Protein AF-A0A9P6CZ71-F1 (afdb_monomer_lite)

InterPro domains:
  IPR011990 Tetratricopeptide-like 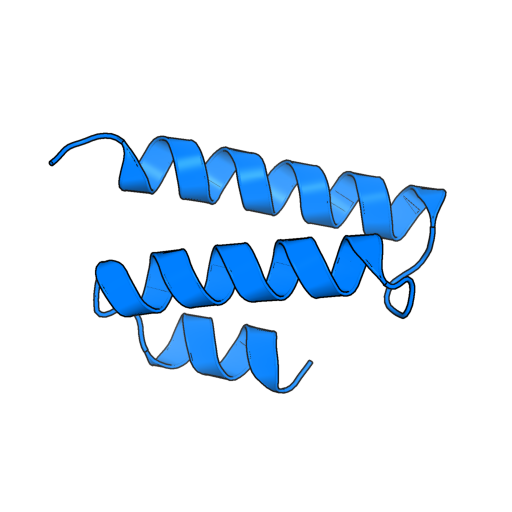helical domain superfamily [G3DSA:1.25.40.10] (1-55)
  IPR011990 Tetratricopeptide-like helical domain superfamily [SSF48452] (1-51)
  IPR053137 Nucleotide-binding leucine-rich repeat (NLR)-like [PTHR46082] (1-52)

Sequence (55 aa):
QGHWKEAEELEVEMIEKFKQVLGDNHPRTLMSMANLASIYWNQGYWKKAEKLEVE

Structure (mmCIF, N/CA/C/O backbone):
data_AF-A0A9P6CZ71-F1
#
_entry.id   AF-A0A9P6CZ71-F1
#
loop_
_atom_site.group_PDB
_atom_site.id
_atom_site.type_symbol
_atom_site.label_atom_id
_atom_site.label_alt_id
_atom_site.label_comp_id
_atom_site.label_asym_id
_atom_site.label_entity_id
_atom_site.label_seq_id
_atom_site.pdbx_PDB_ins_code
_atom_site.Cartn_x
_atom_site.Cartn_y
_atom_site.Cartn_z
_atom_site.occupancy
_atom_site.B_iso_or_equiv
_atom_site.auth_seq_id
_atom_site.auth_comp_id
_atom_site.auth_asym_id
_ato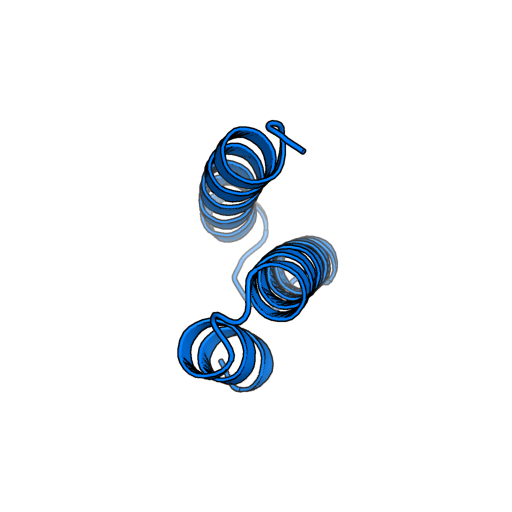m_site.auth_atom_id
_atom_site.pdbx_PDB_model_num
ATOM 1 N N . GLN A 1 1 ? 7.578 -6.842 -18.809 1.00 57.56 1 GLN A N 1
ATOM 2 C CA . GLN A 1 1 ? 8.027 -5.900 -17.760 1.00 57.56 1 GLN A CA 1
ATOM 3 C C . GLN A 1 1 ? 7.501 -4.530 -18.160 1.00 57.56 1 GLN A C 1
ATOM 5 O O . GLN A 1 1 ? 7.944 -4.016 -19.173 1.00 57.56 1 GLN A O 1
ATOM 10 N N . GLY A 1 2 ? 6.466 -4.024 -17.486 1.00 63.09 2 GLY A N 1
ATOM 11 C CA . GLY A 1 2 ? 5.779 -2.790 -17.905 1.00 63.09 2 GLY A CA 1
ATOM 12 C C . GLY A 1 2 ? 4.509 -2.470 -17.110 1.00 63.09 2 GLY A C 1
ATOM 13 O O . GLY A 1 2 ? 4.211 -1.306 -16.902 1.00 63.09 2 GLY A O 1
ATOM 14 N N . HIS A 1 3 ? 3.834 -3.486 -16.565 1.00 78.06 3 HIS A N 1
ATOM 15 C CA . HIS A 1 3 ? 2.547 -3.3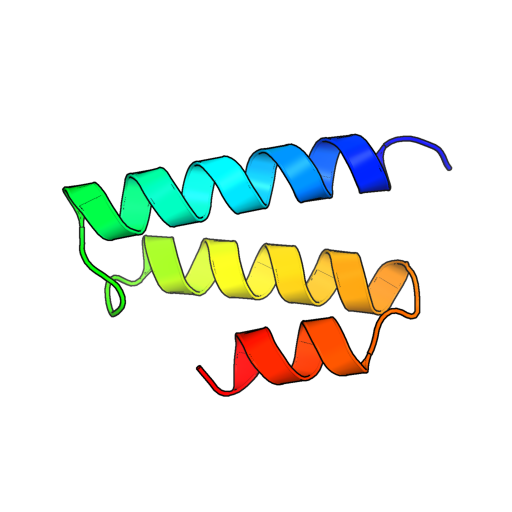16 -15.869 1.00 78.06 3 HIS A CA 1
ATOM 16 C C . HIS A 1 3 ? 2.649 -3.078 -14.356 1.00 78.06 3 HIS A C 1
ATOM 18 O O . HIS A 1 3 ? 1.631 -2.963 -13.686 1.00 78.06 3 HIS A O 1
ATOM 24 N N . TRP A 1 4 ? 3.857 -3.017 -13.785 1.00 83.00 4 TRP A N 1
ATOM 25 C CA . TRP A 1 4 ? 4.007 -2.851 -12.334 1.00 83.00 4 TRP A CA 1
ATOM 26 C C . TRP A 1 4 ? 3.571 -1.472 -11.851 1.00 83.00 4 TRP A C 1
ATOM 28 O O . TRP A 1 4 ? 2.983 -1.366 -10.784 1.00 83.00 4 TRP A O 1
ATOM 38 N N . LYS A 1 5 ? 3.809 -0.437 -12.662 1.00 86.81 5 LYS A N 1
ATOM 39 C CA . LYS A 1 5 ? 3.405 0.929 -12.333 1.00 86.81 5 LYS A CA 1
ATOM 40 C C . LYS A 1 5 ? 1.886 1.109 -12.407 1.00 86.81 5 LYS A C 1
ATOM 42 O O . LYS A 1 5 ? 1.302 1.690 -11.506 1.00 86.81 5 LYS A O 1
ATOM 47 N N . GLU A 1 6 ? 1.253 0.547 -13.435 1.00 90.31 6 GLU A N 1
ATOM 48 C CA . GLU A 1 6 ? -0.212 0.535 -13.566 1.00 90.31 6 GLU A CA 1
ATOM 49 C C . GLU A 1 6 ? -0.862 -0.244 -12.411 1.00 90.31 6 GLU A C 1
ATOM 51 O O . GLU A 1 6 ? -1.836 0.215 -11.825 1.00 90.31 6 GLU A O 1
ATOM 56 N N . ALA A 1 7 ? -0.298 -1.400 -12.037 1.00 90.88 7 ALA A N 1
ATOM 57 C CA . ALA A 1 7 ? -0.780 -2.184 -10.902 1.00 90.88 7 ALA A CA 1
ATOM 58 C C . ALA A 1 7 ? -0.602 -1.453 -9.560 1.00 90.88 7 ALA A C 1
ATOM 60 O O . ALA A 1 7 ? -1.490 -1.511 -8.714 1.00 90.88 7 ALA A O 1
ATOM 61 N N . GLU A 1 8 ? 0.520 -0.751 -9.371 1.00 92.62 8 GLU A N 1
ATOM 62 C CA . GLU A 1 8 ? 0.765 0.082 -8.188 1.00 92.62 8 GLU A CA 1
ATOM 63 C C . GLU A 1 8 ? -0.288 1.190 -8.061 1.00 92.62 8 GLU A C 1
ATOM 65 O O . GLU A 1 8 ? -0.899 1.334 -7.005 1.00 92.62 8 GLU A O 1
ATOM 70 N N . GLU A 1 9 ? -0.530 1.945 -9.138 1.00 93.44 9 GLU A N 1
ATOM 71 C CA . GLU A 1 9 ? -1.515 3.034 -9.156 1.00 93.44 9 GLU A CA 1
ATOM 72 C C . GLU A 1 9 ? -2.937 2.518 -8.862 1.00 93.44 9 GLU A C 1
ATOM 74 O O . GLU A 1 9 ? -3.654 3.114 -8.056 1.00 93.44 9 GLU A O 1
ATOM 79 N N . LEU A 1 10 ? -3.317 1.371 -9.439 1.00 94.69 10 LEU A N 1
ATOM 80 C CA . LEU A 1 10 ? -4.618 0.739 -9.194 1.00 94.69 10 LEU A CA 1
ATOM 81 C C . LEU A 1 10 ? -4.796 0.267 -7.744 1.00 94.69 10 LEU A C 1
ATOM 83 O O . LEU A 1 10 ? -5.870 0.457 -7.169 1.00 94.69 10 LEU A O 1
ATOM 87 N N . GLU A 1 11 ? -3.776 -0.353 -7.143 1.00 94.69 11 GLU A N 1
ATOM 88 C CA . GLU A 1 11 ? -3.855 -0.798 -5.745 1.00 94.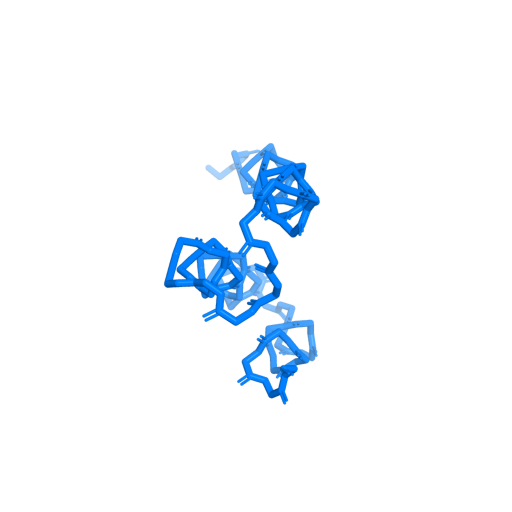69 11 GLU A CA 1
ATOM 89 C C . GLU A 1 11 ? -3.924 0.393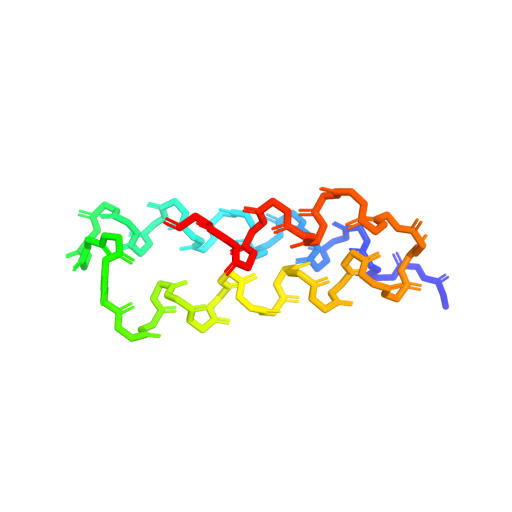 -4.780 1.00 94.69 11 GLU A C 1
ATOM 91 O O . GLU A 1 11 ? -4.716 0.360 -3.839 1.00 94.69 11 GLU A O 1
ATOM 96 N N . VAL A 1 12 ? -3.187 1.482 -5.034 1.00 95.50 12 VAL A N 1
ATOM 97 C CA . VAL A 1 12 ? -3.289 2.712 -4.226 1.00 95.50 12 VAL A CA 1
ATOM 98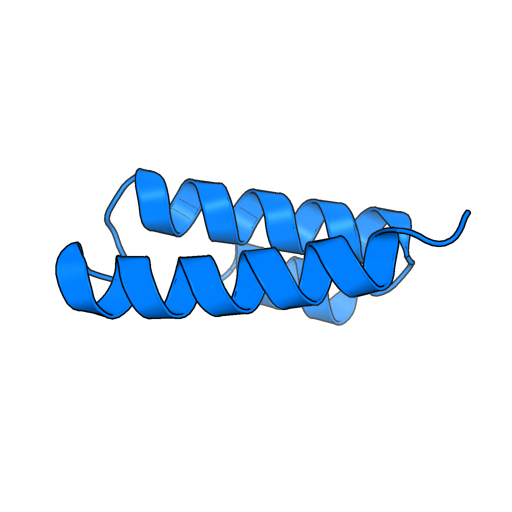 C C . VAL A 1 12 ? -4.719 3.266 -4.244 1.00 95.50 12 VAL A C 1
ATOM 100 O O . VAL A 1 12 ? -5.282 3.536 -3.181 1.00 95.50 12 VAL A O 1
ATOM 103 N N . GLU A 1 13 ? -5.343 3.366 -5.421 1.00 96.69 13 GLU A N 1
ATOM 104 C CA . GLU A 1 13 ? -6.723 3.851 -5.545 1.00 96.69 13 GLU A CA 1
ATOM 105 C C . GLU A 1 13 ? -7.736 2.920 -4.845 1.00 96.69 13 GLU A C 1
ATOM 107 O O . GLU A 1 13 ? -8.684 3.382 -4.199 1.00 96.69 13 GLU A O 1
ATOM 112 N N . MET A 1 14 ? -7.548 1.597 -4.937 1.00 95.69 14 MET A N 1
ATOM 113 C CA . MET A 1 14 ? -8.398 0.630 -4.232 1.00 95.69 14 MET A CA 1
ATOM 114 C C . MET A 1 14 ? -8.280 0.746 -2.716 1.00 95.69 14 MET A C 1
ATOM 116 O O . MET A 1 14 ? -9.307 0.699 -2.035 1.00 95.69 14 MET A O 1
ATOM 120 N N . ILE A 1 15 ? -7.066 0.915 -2.186 1.00 96.38 15 ILE A N 1
ATOM 121 C CA . ILE A 1 15 ? -6.848 1.080 -0.747 1.00 96.38 15 ILE A CA 1
ATOM 122 C C . ILE A 1 15 ? -7.608 2.310 -0.253 1.00 96.38 15 ILE A C 1
ATOM 124 O O . ILE A 1 15 ? -8.357 2.194 0.711 1.00 96.38 15 ILE A O 1
ATOM 128 N N . GLU A 1 16 ? -7.502 3.459 -0.925 1.00 96.69 16 GLU A N 1
ATOM 129 C CA . GLU A 1 16 ? -8.236 4.672 -0.531 1.00 96.69 16 GLU A CA 1
ATOM 130 C C . GLU A 1 16 ? -9.756 4.456 -0.528 1.00 96.69 16 GLU A C 1
ATOM 132 O O . GLU A 1 16 ? -10.438 4.811 0.439 1.00 96.69 16 GLU A O 1
ATOM 137 N N . LYS A 1 17 ? -10.294 3.806 -1.567 1.00 97.56 17 LYS A N 1
ATOM 138 C CA . LYS A 1 17 ? -11.726 3.476 -1.649 1.00 97.56 17 LYS A CA 1
ATOM 139 C C . LYS A 1 17 ? -12.162 2.520 -0.539 1.00 97.56 17 LYS A C 1
ATOM 141 O O . LYS A 1 17 ? -13.209 2.728 0.074 1.00 97.56 17 LYS A O 1
ATOM 146 N N . PHE A 1 18 ? -11.383 1.479 -0.254 1.00 97.12 18 PHE A N 1
ATOM 147 C CA . PHE A 1 18 ? -11.716 0.528 0.804 1.00 97.12 18 PHE A CA 1
ATOM 148 C C . PHE A 1 18 ? -11.569 1.132 2.195 1.00 97.12 18 PHE A C 1
ATOM 150 O O . PHE A 1 18 ? -12.445 0.903 3.023 1.00 97.12 18 PHE A O 1
ATOM 157 N N . LYS A 1 19 ? -10.567 1.981 2.438 1.00 96.69 19 LYS A N 1
ATOM 158 C CA . LYS A 1 19 ? -10.454 2.743 3.687 1.00 96.69 19 LYS A CA 1
ATOM 159 C C . LYS A 1 19 ? -11.691 3.612 3.923 1.00 96.69 19 LYS A C 1
ATOM 161 O O . LYS A 1 19 ? -12.253 3.582 5.012 1.00 96.69 19 LYS A O 1
ATOM 166 N N . GLN A 1 20 ? -12.179 4.306 2.892 1.00 97.56 20 GLN A N 1
ATOM 167 C CA . GLN A 1 20 ? -13.384 5.142 2.994 1.00 97.56 20 GLN A CA 1
ATOM 168 C C . GLN A 1 20 ? -14.670 4.342 3.252 1.00 97.56 20 GLN A C 1
ATOM 170 O O . GLN A 1 20 ? -15.523 4.789 4.015 1.00 97.56 20 GLN A O 1
ATOM 175 N N . VAL A 1 21 ? -14.836 3.185 2.604 1.00 97.94 21 VAL A N 1
ATOM 176 C CA . VAL A 1 21 ? -16.096 2.418 2.654 1.00 97.94 21 VAL A CA 1
ATOM 177 C C . VAL A 1 21 ? -16.123 1.400 3.797 1.00 97.94 21 VAL A C 1
ATOM 179 O O . VAL A 1 21 ? -17.175 1.154 4.383 1.00 97.94 21 VAL A O 1
ATOM 182 N N . LEU A 1 22 ? -14.985 0.773 4.086 1.00 97.19 22 LEU A N 1
ATOM 183 C CA . LEU A 1 22 ? -14.866 -0.401 4.954 1.00 97.19 22 LEU A CA 1
ATOM 184 C C . LEU A 1 22 ? -14.000 -0.137 6.195 1.00 97.19 22 LEU A C 1
ATOM 186 O O . LEU A 1 22 ? -14.098 -0.884 7.167 1.00 97.19 22 LEU A O 1
ATOM 190 N N . GLY A 1 23 ? -13.181 0.917 6.176 1.00 96.00 23 GLY A N 1
ATOM 191 C CA . GLY A 1 23 ? -12.209 1.230 7.219 1.00 96.00 23 GLY A CA 1
ATOM 192 C C . GLY A 1 23 ? -10.862 0.525 7.032 1.00 96.00 23 GLY A C 1
ATOM 193 O O . GLY A 1 23 ? -10.719 -0.411 6.240 1.00 96.00 23 GLY A O 1
ATOM 194 N N . ASP A 1 24 ? -9.865 0.984 7.790 1.00 94.56 24 ASP A N 1
ATOM 195 C CA . ASP A 1 24 ? -8.469 0.535 7.676 1.00 94.56 24 ASP A CA 1
ATOM 196 C C . ASP A 1 24 ? -8.285 -0.948 8.043 1.00 94.56 24 ASP A C 1
ATOM 198 O O . ASP A 1 24 ? -7.617 -1.690 7.330 1.00 94.56 24 ASP A O 1
ATOM 202 N N . ASN A 1 25 ? -8.958 -1.414 9.101 1.00 94.69 25 ASN A N 1
ATOM 203 C CA . ASN A 1 25 ? -8.802 -2.777 9.632 1.00 94.69 25 ASN A CA 1
ATOM 204 C C . ASN A 1 25 ? -9.648 -3.837 8.911 1.00 94.69 25 ASN A C 1
ATOM 206 O O . ASN A 1 25 ? -9.684 -5.000 9.320 1.00 94.69 25 ASN A O 1
ATOM 210 N N . HIS A 1 26 ? -10.395 -3.455 7.876 1.00 96.88 26 HIS A N 1
ATOM 211 C CA . HIS A 1 26 ? -11.241 -4.407 7.175 1.00 96.88 26 HIS A CA 1
ATOM 212 C C . HIS A 1 26 ? -10.381 -5.387 6.355 1.00 96.88 26 HIS A C 1
ATOM 214 O O . HIS A 1 26 ? -9.467 -4.947 5.655 1.00 96.88 26 HIS A O 1
ATOM 220 N N . PRO A 1 27 ? -10.701 -6.698 6.326 1.00 96.12 27 PRO A N 1
ATOM 221 C CA . PRO A 1 27 ? -9.879 -7.695 5.633 1.00 96.12 27 PRO A CA 1
ATOM 222 C C . PRO A 1 27 ? -9.574 -7.372 4.164 1.00 96.12 27 PRO A C 1
ATOM 224 O O . PRO A 1 27 ? -8.492 -7.675 3.676 1.00 96.12 27 PRO A O 1
ATOM 227 N N . ARG A 1 28 ? -10.509 -6.729 3.448 1.00 95.94 28 ARG A N 1
ATOM 228 C CA . ARG A 1 28 ? -10.278 -6.293 2.055 1.00 95.94 28 ARG A CA 1
ATOM 229 C C . ARG A 1 28 ? -9.259 -5.163 1.932 1.00 95.94 28 ARG A C 1
ATOM 231 O O . ARG A 1 28 ? -8.475 -5.183 0.994 1.00 95.94 28 ARG A O 1
ATOM 238 N N . THR A 1 29 ? -9.267 -4.215 2.864 1.00 95.88 29 THR A N 1
ATOM 239 C CA . THR A 1 29 ? -8.303 -3.111 2.887 1.00 95.88 29 THR A CA 1
ATOM 240 C C . THR A 1 29 ? -6.899 -3.658 3.135 1.00 95.88 29 THR A C 1
ATOM 242 O O . THR A 1 29 ? -5.992 -3.393 2.350 1.00 95.88 29 THR A O 1
ATOM 245 N N . LEU A 1 30 ? -6.754 -4.521 4.147 1.00 95.69 30 LEU A N 1
ATOM 246 C CA . LEU A 1 30 ? -5.488 -5.180 4.484 1.00 95.69 30 LEU A CA 1
ATOM 247 C C . LEU A 1 30 ? -4.962 -6.054 3.335 1.00 95.69 30 LEU A C 1
ATOM 249 O O . LEU A 1 30 ? -3.768 -6.055 3.048 1.00 95.69 30 LEU A O 1
ATOM 253 N N . MET A 1 31 ? -5.849 -6.766 2.634 1.00 95.94 31 MET A N 1
ATOM 254 C CA . MET A 1 31 ? -5.468 -7.582 1.478 1.00 95.94 31 MET A CA 1
ATOM 255 C C . MET A 1 31 ? -4.927 -6.734 0.316 1.00 95.94 31 MET A C 1
ATOM 257 O O . MET A 1 31 ? -3.913 -7.101 -0.272 1.00 95.94 31 MET A O 1
ATOM 261 N N . SER A 1 32 ? -5.543 -5.586 0.014 1.00 95.38 32 SER A N 1
ATOM 262 C CA . SER A 1 32 ? -5.006 -4.659 -0.995 1.00 95.38 32 SER A CA 1
ATOM 263 C C . SER A 1 32 ? -3.673 -4.031 -0.568 1.00 95.38 32 SER A C 1
ATOM 265 O O . SER A 1 32 ? -2.756 -3.922 -1.379 1.00 95.38 32 SER A O 1
ATOM 267 N N . MET A 1 33 ? -3.499 -3.698 0.717 1.00 96.25 33 MET A N 1
ATOM 268 C CA . MET A 1 33 ? -2.207 -3.227 1.242 1.00 96.25 33 MET A CA 1
ATOM 269 C C . MET A 1 33 ? -1.103 -4.286 1.086 1.00 96.25 33 MET A C 1
ATOM 271 O O . MET A 1 33 ? -0.000 -3.960 0.643 1.00 96.25 33 MET A O 1
ATOM 275 N N . ALA A 1 34 ? -1.410 -5.562 1.346 1.00 95.50 34 ALA A N 1
ATOM 276 C CA . ALA A 1 34 ? -0.480 -6.672 1.131 1.00 95.50 34 ALA A CA 1
ATOM 277 C C . ALA A 1 34 ? -0.126 -6.875 -0.357 1.00 95.50 34 ALA A C 1
ATOM 279 O O . ALA A 1 34 ? 1.034 -7.128 -0.693 1.00 95.50 34 ALA A O 1
ATOM 280 N N . ASN A 1 35 ? -1.092 -6.713 -1.269 1.00 94.75 35 ASN A N 1
ATOM 281 C CA . ASN A 1 35 ? -0.831 -6.760 -2.712 1.00 94.75 35 ASN A CA 1
ATOM 282 C C . ASN A 1 35 ? 0.123 -5.640 -3.149 1.00 94.75 35 ASN A C 1
ATOM 284 O O . ASN A 1 35 ? 1.089 -5.896 -3.872 1.00 94.75 35 ASN A O 1
ATOM 288 N N . LEU A 1 36 ? -0.106 -4.412 -2.675 1.00 95.94 36 LEU A N 1
ATOM 289 C CA . LEU A 1 36 ? 0.762 -3.270 -2.959 1.00 95.94 36 LEU A CA 1
ATOM 290 C C . LEU A 1 36 ? 2.180 -3.478 -2.401 1.00 95.94 36 LEU A C 1
ATOM 292 O O . LEU A 1 36 ? 3.164 -3.199 -3.090 1.00 95.94 36 LEU A O 1
ATOM 296 N N . ALA A 1 37 ? 2.305 -4.043 -1.196 1.00 95.88 37 ALA A N 1
ATOM 297 C CA . ALA A 1 37 ? 3.598 -4.421 -0.631 1.00 95.88 37 ALA A CA 1
ATOM 298 C C . ALA A 1 37 ? 4.324 -5.448 -1.519 1.00 95.88 37 ALA A C 1
ATOM 300 O O . ALA A 1 37 ? 5.503 -5.270 -1.826 1.00 95.88 37 ALA A O 1
ATOM 301 N N . SER A 1 38 ? 3.624 -6.471 -2.022 1.00 94.44 38 SER A N 1
ATOM 302 C CA . SER A 1 38 ? 4.195 -7.460 -2.951 1.00 94.44 38 SER A CA 1
ATOM 303 C C . SER A 1 38 ? 4.673 -6.831 -4.267 1.00 94.44 38 SER A C 1
ATOM 305 O O . SER A 1 38 ? 5.757 -7.156 -4.761 1.00 94.44 38 SER A O 1
ATOM 307 N N . ILE A 1 39 ? 3.915 -5.875 -4.817 1.00 93.19 39 ILE A N 1
ATOM 308 C CA . ILE A 1 39 ? 4.326 -5.096 -5.994 1.00 93.19 39 ILE A CA 1
ATOM 309 C C . ILE A 1 39 ? 5.626 -4.335 -5.703 1.00 93.19 39 ILE A C 1
ATOM 311 O O . ILE A 1 39 ? 6.541 -4.338 -6.531 1.00 93.19 39 ILE A O 1
ATOM 315 N N . TYR A 1 40 ? 5.751 -3.728 -4.522 1.00 94.31 40 TYR A N 1
ATOM 316 C CA . TYR A 1 40 ? 6.981 -3.062 -4.104 1.00 94.31 40 TYR A CA 1
ATOM 317 C C . TYR A 1 40 ? 8.156 -4.011 -3.906 1.00 94.31 40 TYR A C 1
ATOM 319 O O . TYR A 1 40 ? 9.258 -3.673 -4.348 1.00 94.31 40 TYR A O 1
ATOM 327 N N . TRP A 1 41 ? 7.938 -5.199 -3.337 1.00 93.81 41 TRP A N 1
ATOM 328 C CA . TRP A 1 41 ? 8.971 -6.232 -3.269 1.00 93.81 41 TRP A CA 1
ATOM 329 C C . TRP A 1 41 ? 9.469 -6.587 -4.684 1.00 93.81 41 TRP A C 1
ATOM 331 O O . TRP A 1 41 ? 10.664 -6.534 -4.967 1.00 93.81 41 TRP A O 1
ATOM 341 N N . ASN A 1 42 ? 8.564 -6.834 -5.630 1.00 90.75 42 ASN A N 1
ATOM 342 C CA . ASN A 1 42 ? 8.939 -7.208 -7.000 1.00 90.75 42 ASN A CA 1
ATOM 343 C C . ASN A 1 42 ? 9.673 -6.098 -7.778 1.00 90.75 42 ASN A C 1
ATOM 345 O O . ASN A 1 42 ? 10.395 -6.390 -8.732 1.00 90.75 42 ASN A O 1
ATOM 349 N N . GLN A 1 43 ? 9.511 -4.836 -7.374 1.00 90.50 43 GLN A N 1
ATOM 350 C CA . GLN A 1 43 ? 10.206 -3.682 -7.954 1.00 90.50 43 GLN A CA 1
ATOM 351 C C . GLN A 1 43 ? 11.486 -3.282 -7.192 1.00 90.50 43 GLN A C 1
ATOM 353 O O . GLN A 1 43 ? 12.191 -2.370 -7.621 1.00 90.50 43 GLN A O 1
ATOM 358 N N . GLY A 1 44 ? 11.809 -3.946 -6.075 1.00 93.62 44 GLY A N 1
ATOM 359 C CA . GLY A 1 44 ? 12.967 -3.622 -5.233 1.00 93.62 44 GLY A CA 1
ATOM 360 C C . GLY A 1 44 ? 12.767 -2.414 -4.308 1.00 93.62 44 GLY A C 1
ATOM 361 O O . GLY A 1 44 ? 13.731 -1.882 -3.754 1.00 93.62 44 GLY A O 1
ATOM 362 N N . TYR A 1 45 ? 11.525 -1.966 -4.112 1.00 94.56 45 TYR A N 1
ATOM 363 C CA . TYR A 1 45 ? 11.164 -0.857 -3.226 1.00 94.56 45 TYR A CA 1
ATOM 364 C C . TYR A 1 45 ? 10.883 -1.329 -1.789 1.00 94.56 45 TYR A C 1
ATOM 366 O O . TYR A 1 45 ? 9.843 -1.020 -1.210 1.00 94.56 45 TYR A O 1
ATOM 374 N N . TRP A 1 46 ? 11.838 -2.037 -1.183 1.00 92.62 46 TRP A N 1
ATOM 375 C CA . TRP A 1 46 ? 11.685 -2.721 0.113 1.00 92.62 46 TRP A CA 1
ATOM 376 C C . TRP A 1 46 ? 11.160 -1.821 1.241 1.00 92.62 46 TRP A C 1
ATOM 378 O O . TRP A 1 46 ? 10.217 -2.181 1.932 1.00 92.62 46 TRP A O 1
ATOM 388 N N . LYS A 1 47 ? 11.679 -0.590 1.358 1.00 93.44 47 LYS A N 1
ATOM 389 C CA . LYS A 1 47 ? 11.231 0.374 2.384 1.00 93.44 47 LYS A CA 1
ATOM 390 C C . LYS A 1 47 ? 9.751 0.744 2.267 1.00 93.44 47 LYS A C 1
ATOM 392 O O . LYS A 1 47 ? 9.114 1.048 3.270 1.00 93.44 47 LYS A O 1
ATOM 397 N N . LYS A 1 48 ? 9.216 0.791 1.042 1.00 91.56 48 LYS A N 1
ATOM 398 C CA . LYS A 1 48 ? 7.791 1.070 0.825 1.00 91.56 48 LYS A CA 1
ATOM 399 C C . LYS A 1 48 ? 6.939 -0.150 1.172 1.00 91.56 48 LYS A C 1
ATOM 401 O O . LYS A 1 48 ? 5.865 0.025 1.734 1.00 91.56 48 LYS A O 1
ATOM 406 N N . ALA A 1 49 ? 7.430 -1.350 0.864 1.00 94.06 49 ALA A N 1
ATOM 407 C CA . ALA A 1 49 ? 6.759 -2.596 1.211 1.00 94.06 49 ALA A CA 1
ATOM 408 C C . ALA A 1 49 ? 6.669 -2.789 2.733 1.00 94.06 49 ALA A C 1
ATOM 410 O O . ALA A 1 49 ? 5.575 -2.960 3.255 1.00 94.06 49 ALA A O 1
ATOM 411 N N . GLU A 1 50 ? 7.789 -2.641 3.450 1.00 92.19 50 GLU A N 1
ATOM 412 C CA . GLU A 1 50 ? 7.830 -2.745 4.917 1.00 92.19 50 GLU A CA 1
ATOM 413 C C . GLU A 1 50 ? 6.873 -1.758 5.590 1.00 92.19 50 GLU A C 1
ATOM 415 O O . GLU A 1 50 ? 6.190 -2.107 6.547 1.00 92.19 50 GLU A O 1
ATOM 420 N N . LYS A 1 51 ? 6.780 -0.525 5.073 1.00 92.56 51 LYS A N 1
ATOM 421 C CA . LYS A 1 51 ? 5.852 0.469 5.621 1.00 92.56 51 LYS A CA 1
ATOM 422 C C . LYS A 1 51 ? 4.397 -0.006 5.552 1.00 92.56 51 LYS A C 1
ATOM 424 O O . LYS A 1 51 ? 3.662 0.239 6.495 1.00 92.56 51 LYS A O 1
ATOM 429 N N . LEU A 1 52 ? 3.997 -0.655 4.459 1.00 91.00 52 LEU A N 1
ATOM 430 C CA . LEU A 1 52 ? 2.629 -1.148 4.265 1.00 91.00 52 LEU A CA 1
ATOM 431 C C . LEU A 1 52 ? 2.307 -2.396 5.091 1.00 91.00 52 LEU A C 1
ATOM 433 O O . LEU A 1 52 ? 1.143 -2.627 5.388 1.00 91.00 52 LEU A O 1
ATOM 437 N N . GLU A 1 53 ? 3.308 -3.204 5.441 1.00 84.06 53 GLU A N 1
ATOM 438 C CA . GLU A 1 53 ? 3.119 -4.407 6.265 1.00 84.06 53 GLU A CA 1
ATOM 439 C C . GLU A 1 53 ? 3.036 -4.101 7.771 1.00 84.06 53 GLU A C 1
ATOM 441 O O . GLU A 1 53 ? 2.541 -4.926 8.537 1.00 84.06 53 GLU A O 1
ATOM 446 N N . VAL A 1 54 ? 3.541 -2.940 8.198 1.00 85.00 54 VAL A N 1
ATOM 447 C CA . VAL A 1 54 ? 3.628 -2.534 9.614 1.00 85.00 54 VAL A CA 1
ATOM 448 C C . VAL A 1 54 ? 2.543 -1.514 10.009 1.00 85.00 54 VAL A C 1
ATOM 450 O O . VAL A 1 54 ? 2.377 -1.240 11.198 1.00 85.00 54 VAL A O 1
ATOM 453 N N . GLU A 1 55 ? 1.829 -0.944 9.035 1.00 70.38 55 GLU A N 1
ATOM 454 C CA . GLU A 1 55 ? 0.727 0.019 9.232 1.00 70.38 55 GLU A CA 1
ATOM 455 C C . GLU A 1 55 ? -0.546 -0.653 9.771 1.00 70.38 55 GLU A C 1
ATOM 457 O O . GLU A 1 55 ? -1.140 -0.075 10.711 1.00 70.38 55 GLU A O 1
#

pLDDT: mean 91.96, std 7.9, range [57.56, 97.94]

Secondary structure (DSSP, 8-state):
---HHHHHHHHHHHHHHHHHHH-TTSHHHHHHHHHHHHHHHHHT-HHHHHHHHH-

Foldseek 3Di:
DPCLVVLLVVLVVQLVVCCVPPNCPRPSNLVSLQVNLVSCVVVVVNVSSVVSNVD

Radius of gyration: 10.94 Å; chains: 1; bounding box: 29×13×28 Å

Organism: NCBI:txid109636